Protein AF-A0A1G5UBC6-F1 (afdb_monomer_lite)

Structure (mmCIF, N/CA/C/O backbone):
data_AF-A0A1G5UBC6-F1
#
_entry.id   AF-A0A1G5UBC6-F1
#
loop_
_atom_site.group_PDB
_atom_site.id
_atom_site.type_symbol
_atom_site.label_atom_id
_atom_site.label_alt_id
_atom_site.label_comp_id
_atom_site.label_asym_id
_atom_site.label_entity_id
_atom_site.label_seq_id
_atom_site.pdbx_PDB_ins_code
_atom_site.Cartn_x
_atom_site.Cartn_y
_atom_site.Cartn_z
_atom_site.occupancy
_atom_site.B_iso_or_equiv
_atom_site.auth_seq_id
_atom_site.auth_comp_id
_atom_site.auth_asym_id
_atom_site.auth_atom_id
_atom_site.pdbx_PDB_model_num
ATOM 1 N N . MET A 1 1 ? 18.770 15.196 -2.635 1.00 38.31 1 MET A N 1
ATOM 2 C CA . MET A 1 1 ? 17.350 15.118 -2.219 1.00 38.31 1 MET A CA 1
ATOM 3 C C . MET A 1 1 ? 17.297 14.990 -0.696 1.00 38.31 1 MET A C 1
ATOM 5 O O . MET A 1 1 ? 17.746 13.986 -0.167 1.00 38.31 1 MET A O 1
ATOM 9 N N . SER A 1 2 ? 16.890 16.044 0.023 1.00 31.45 2 SER A N 1
ATOM 10 C CA . SER A 1 2 ? 16.930 16.104 1.499 1.00 31.45 2 SER A CA 1
ATOM 11 C C . SER A 1 2 ? 15.720 15.392 2.128 1.00 31.45 2 SER A C 1
ATOM 13 O O . SER A 1 2 ? 14.576 15.647 1.744 1.00 31.45 2 SER A O 1
ATOM 15 N N . ILE A 1 3 ? 15.969 14.503 3.096 1.00 48.75 3 ILE A N 1
ATOM 16 C CA . ILE A 1 3 ? 14.961 13.672 3.788 1.00 48.75 3 ILE A CA 1
ATOM 17 C C . ILE A 1 3 ? 14.696 14.095 5.245 1.00 48.75 3 ILE A C 1
ATOM 19 O O . ILE A 1 3 ? 14.276 13.282 6.065 1.00 48.75 3 ILE A O 1
ATOM 23 N N . ARG A 1 4 ? 14.930 15.355 5.622 1.00 41.69 4 ARG A N 1
ATOM 24 C CA . ARG A 1 4 ? 14.704 15.772 7.016 1.00 41.69 4 ARG A CA 1
ATOM 25 C C . ARG A 1 4 ? 13.200 15.800 7.356 1.00 41.69 4 ARG A C 1
ATOM 27 O O . ARG A 1 4 ? 12.474 16.649 6.853 1.00 41.69 4 ARG A O 1
ATOM 34 N N . GLY A 1 5 ? 12.761 14.859 8.204 1.00 53.03 5 GLY A N 1
ATOM 35 C CA . GLY A 1 5 ? 11.512 14.922 8.987 1.00 53.03 5 GLY A CA 1
ATOM 36 C C . GLY A 1 5 ? 10.217 14.372 8.365 1.00 53.03 5 GLY A C 1
ATOM 37 O O . GLY A 1 5 ? 9.154 14.899 8.669 1.00 53.03 5 GLY A O 1
ATOM 38 N N . ARG A 1 6 ? 10.245 13.373 7.472 1.00 56.00 6 ARG A N 1
ATOM 39 C CA . ARG A 1 6 ? 9.123 13.152 6.532 1.00 56.00 6 ARG A CA 1
ATOM 40 C C . ARG A 1 6 ? 8.327 11.863 6.794 1.00 56.00 6 ARG A C 1
ATOM 42 O O . ARG A 1 6 ? 8.859 10.767 6.671 1.00 56.00 6 ARG A O 1
ATOM 49 N N . THR A 1 7 ? 7.018 11.986 7.028 1.00 58.06 7 THR A N 1
ATOM 50 C CA . THR A 1 7 ? 6.002 10.908 6.958 1.00 58.06 7 THR A CA 1
ATOM 51 C C . THR A 1 7 ? 5.739 10.412 5.525 1.00 58.06 7 THR A C 1
ATOM 53 O O . THR A 1 7 ? 4.714 9.791 5.258 1.00 58.06 7 THR A O 1
ATOM 56 N N . CYS A 1 8 ? 6.630 10.684 4.566 1.00 66.25 8 CYS A N 1
ATOM 57 C CA . CYS A 1 8 ? 6.412 10.305 3.172 1.00 66.25 8 CYS A CA 1
ATOM 58 C C . CYS A 1 8 ? 6.340 8.777 3.014 1.00 66.25 8 CYS A C 1
ATOM 60 O O . CYS A 1 8 ? 7.041 8.045 3.714 1.00 66.25 8 CYS A O 1
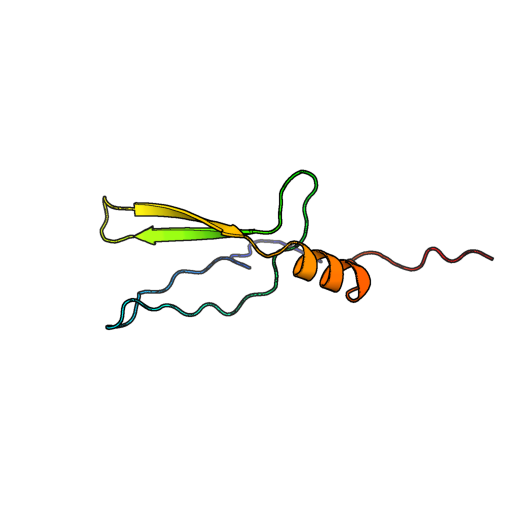ATOM 62 N N . LEU A 1 9 ? 5.492 8.309 2.087 1.00 83.75 9 LEU A N 1
ATOM 63 C CA . LEU A 1 9 ? 5.208 6.883 1.842 1.00 83.75 9 LEU A CA 1
ATOM 64 C C . LEU A 1 9 ? 4.630 6.142 3.064 1.00 83.75 9 LEU A C 1
ATOM 66 O O . LEU A 1 9 ? 4.737 4.922 3.180 1.00 83.75 9 LEU A O 1
ATOM 70 N N . ARG A 1 10 ? 4.018 6.883 3.995 1.00 88.00 10 ARG A N 1
ATOM 71 C CA . ARG A 1 10 ? 3.281 6.356 5.147 1.00 88.00 10 ARG A CA 1
ATOM 72 C C . ARG A 1 10 ? 1.922 7.045 5.206 1.00 88.00 10 ARG A C 1
ATOM 74 O O . ARG A 1 10 ? 1.838 8.261 5.068 1.00 88.00 10 ARG A O 1
ATOM 81 N N . GLY A 1 11 ? 0.870 6.274 5.441 1.00 88.62 11 GLY A N 1
ATOM 82 C CA . GLY A 1 11 ? -0.491 6.784 5.574 1.00 88.62 11 GLY A CA 1
ATOM 83 C C . GLY A 1 11 ? -1.362 5.817 6.365 1.00 88.62 11 GLY A C 1
ATOM 84 O O . GLY A 1 11 ? -1.036 4.637 6.482 1.00 88.62 11 GLY A O 1
ATOM 85 N N . GLY A 1 12 ? -2.460 6.327 6.916 1.00 92.19 12 GLY A N 1
ATOM 86 C CA . GLY A 1 12 ? -3.500 5.544 7.576 1.00 92.19 12 GLY A CA 1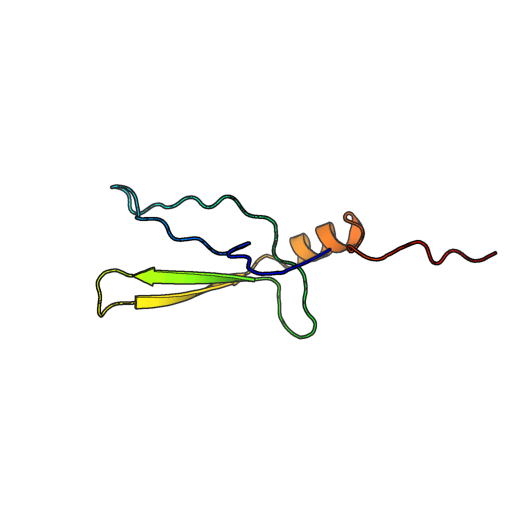
ATOM 87 C C . GLY A 1 12 ? -4.863 6.035 7.110 1.00 92.19 12 GLY A C 1
ATOM 88 O O . GLY A 1 12 ? -5.055 7.237 6.957 1.00 92.19 12 GLY A O 1
ATOM 89 N N . GLN A 1 13 ? -5.777 5.106 6.849 1.00 92.75 13 GLN A N 1
ATOM 90 C CA . GLN A 1 13 ? -7.135 5.381 6.385 1.00 92.75 13 GLN A CA 1
ATOM 91 C C . GLN A 1 13 ? -8.102 4.488 7.161 1.00 92.75 13 GLN A C 1
ATOM 93 O O . GLN A 1 13 ? -7.759 3.352 7.491 1.00 92.75 13 GLN A O 1
ATOM 98 N N . THR A 1 14 ? -9.305 4.992 7.432 1.00 95.00 14 THR A N 1
ATOM 99 C CA . THR A 1 14 ? -10.412 4.164 7.935 1.00 95.00 14 THR A CA 1
ATOM 100 C C . THR A 1 14 ? -11.154 3.583 6.740 1.00 95.00 14 THR A C 1
ATOM 102 O O . THR A 1 14 ? -11.346 4.279 5.743 1.00 95.00 14 THR A O 1
ATOM 105 N N . THR A 1 15 ? -11.537 2.312 6.815 1.00 94.94 15 THR A N 1
ATOM 106 C CA . THR A 1 15 ? -12.313 1.665 5.756 1.00 94.94 15 THR A CA 1
ATOM 107 C C . THR A 1 15 ? -13.685 2.308 5.607 1.00 94.94 15 THR A C 1
ATOM 109 O O . THR A 1 15 ? -14.304 2.694 6.599 1.00 94.94 15 THR A O 1
ATOM 112 N N . ASP A 1 16 ? -14.187 2.369 4.379 1.00 94.81 16 ASP A N 1
ATOM 113 C CA . ASP A 1 16 ? -15.583 2.723 4.131 1.00 94.81 16 ASP A CA 1
ATOM 114 C C . ASP A 1 16 ? -16.557 1.621 4.602 1.00 94.81 16 ASP A C 1
ATOM 116 O O . ASP A 1 16 ? -16.153 0.565 5.097 1.00 94.81 16 ASP A O 1
ATOM 120 N N . MET A 1 17 ? -17.863 1.848 4.421 1.00 96.25 17 MET A N 1
ATOM 121 C CA . MET A 1 17 ? -18.918 0.888 4.791 1.00 96.25 17 MET A CA 1
ATOM 122 C C . MET A 1 17 ? -18.812 -0.462 4.060 1.00 96.25 17 MET A C 1
ATOM 124 O O . MET A 1 17 ? -19.441 -1.431 4.473 1.00 96.25 17 MET A O 1
ATOM 128 N N . THR A 1 18 ? -18.033 -0.536 2.978 1.00 96.69 18 THR A N 1
ATOM 129 C CA . THR A 1 18 ? -17.776 -1.761 2.207 1.00 96.69 18 THR A CA 1
ATOM 130 C C . THR A 1 18 ? -16.428 -2.407 2.542 1.00 96.69 18 THR A C 1
ATOM 132 O O . THR A 1 18 ? -16.044 -3.385 1.905 1.00 96.69 18 THR A O 1
ATOM 135 N N . GLY A 1 19 ? -15.698 -1.884 3.535 1.00 93.50 19 GLY A N 1
ATOM 136 C CA . GLY A 1 19 ? -14.401 -2.413 3.958 1.00 93.50 19 GLY A CA 1
ATOM 137 C C . GLY A 1 19 ? -13.226 -1.977 3.079 1.00 93.50 19 GLY A C 1
ATOM 138 O O . GLY A 1 19 ? -12.163 -2.593 3.141 1.00 93.50 19 GLY A O 1
ATOM 139 N N . ARG A 1 20 ? -13.384 -0.943 2.239 1.00 95.31 20 ARG A N 1
ATOM 140 C CA . ARG A 1 20 ? -12.351 -0.517 1.281 1.00 95.31 20 ARG A CA 1
ATOM 141 C C . ARG A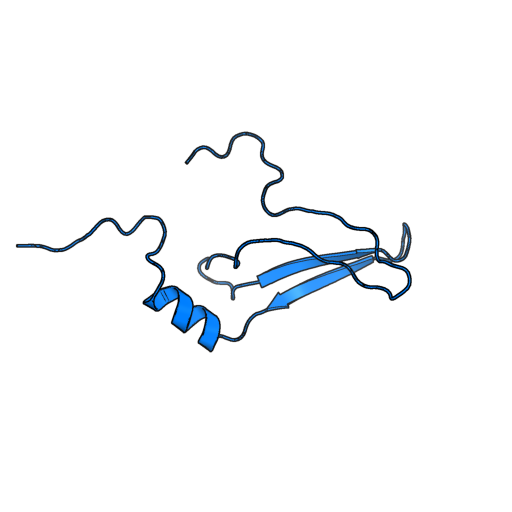 1 20 ? -11.583 0.709 1.756 1.00 95.31 20 ARG A C 1
ATOM 143 O O . ARG A 1 20 ? -12.119 1.587 2.425 1.00 95.31 20 ARG A O 1
ATOM 150 N N . VAL A 1 21 ? -10.315 0.775 1.354 1.00 94.81 21 VAL A N 1
ATOM 151 C CA . VAL A 1 21 ? -9.438 1.945 1.494 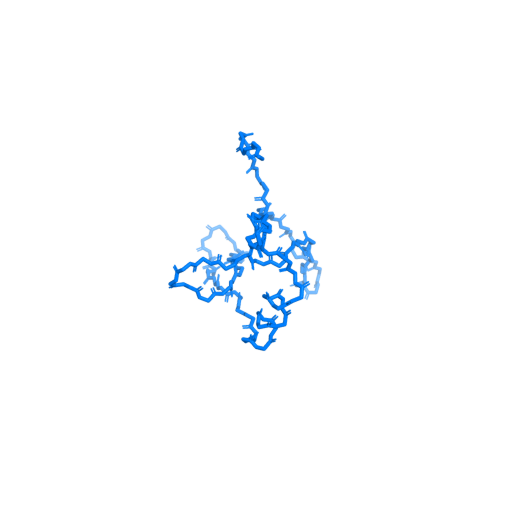1.00 94.81 21 VAL A CA 1
ATOM 152 C C . VAL A 1 21 ? -8.720 2.200 0.177 1.00 94.81 21 VAL A C 1
ATOM 154 O O . VAL A 1 21 ? -8.404 1.265 -0.560 1.00 94.81 21 VAL A O 1
ATOM 157 N N . ARG A 1 22 ? -8.431 3.470 -0.109 1.00 93.81 22 ARG A N 1
ATOM 158 C CA . ARG A 1 22 ? -7.608 3.883 -1.246 1.00 93.81 22 ARG A CA 1
ATOM 159 C C . ARG A 1 22 ? -6.416 4.684 -0.743 1.00 93.81 22 ARG A C 1
ATOM 161 O O . ARG A 1 22 ? -6.577 5.643 0.011 1.00 93.81 22 ARG A O 1
ATOM 168 N N . PHE A 1 23 ? -5.238 4.290 -1.208 1.00 93.00 23 PHE A N 1
ATOM 169 C CA . PHE A 1 23 ? -3.997 5.030 -1.039 1.00 93.00 23 PHE A CA 1
ATOM 170 C C . PHE A 1 23 ? -3.483 5.435 -2.413 1.00 93.00 23 PHE A C 1
ATOM 172 O O . PHE A 1 23 ? -3.494 4.632 -3.344 1.00 93.00 23 PHE A O 1
ATOM 179 N N . GLU A 1 24 ? -3.032 6.675 -2.527 1.00 92.06 24 GLU A N 1
ATOM 180 C CA . GLU A 1 24 ? -2.281 7.151 -3.679 1.00 92.06 24 GLU A CA 1
ATOM 181 C C . GLU A 1 24 ? -0.807 7.204 -3.280 1.00 92.06 24 GLU A C 1
ATOM 183 O O . GLU A 1 24 ? -0.434 7.849 -2.300 1.00 92.06 24 GLU A O 1
ATOM 188 N N . THR A 1 25 ? 0.019 6.432 -3.978 1.00 90.06 25 THR A N 1
ATOM 189 C CA . THR A 1 25 ? 1.445 6.271 -3.687 1.00 90.06 25 THR A CA 1
ATOM 190 C C . THR A 1 25 ? 2.196 5.981 -4.982 1.00 90.06 25 THR A C 1
ATOM 192 O O . THR A 1 25 ? 1.591 5.690 -6.011 1.00 90.06 25 THR A O 1
ATOM 195 N N . ILE A 1 26 ? 3.520 6.044 -4.923 1.00 87.50 26 ILE A N 1
ATOM 196 C CA . ILE A 1 26 ? 4.406 5.601 -6.000 1.00 87.50 26 ILE A CA 1
ATOM 197 C C . ILE A 1 26 ? 4.697 4.099 -5.886 1.00 87.50 26 ILE A C 1
ATOM 199 O O . ILE A 1 26 ? 4.541 3.515 -4.808 1.00 87.50 26 ILE A O 1
ATOM 203 N N . TYR A 1 27 ? 5.158 3.499 -6.986 1.00 86.69 27 TYR A N 1
ATOM 204 C CA . TYR A 1 27 ? 5.674 2.130 -6.987 1.00 86.69 27 TYR A CA 1
ATOM 205 C C . TYR A 1 27 ? 6.869 2.005 -6.020 1.00 86.69 27 TYR A C 1
ATOM 207 O O . TYR A 1 27 ? 7.717 2.906 -5.995 1.00 86.69 27 TYR A O 1
ATOM 215 N N . PRO A 1 28 ? 6.940 0.945 -5.191 1.00 85.44 28 PRO A N 1
ATOM 216 C CA . PRO A 1 28 ? 8.065 0.743 -4.284 1.00 85.44 28 PRO A CA 1
ATOM 217 C C . PRO A 1 28 ? 9.371 0.553 -5.061 1.00 85.44 28 PRO A C 1
ATOM 219 O O . PRO A 1 28 ? 9.426 -0.199 -6.026 1.00 85.44 28 PRO A O 1
ATOM 222 N N . GLY A 1 29 ? 10.431 1.231 -4.625 1.00 76.06 29 GLY A N 1
ATOM 223 C CA . GLY A 1 29 ? 11.755 1.051 -5.213 1.00 76.06 29 GLY A CA 1
ATOM 224 C C . GLY A 1 29 ? 12.382 -0.288 -4.823 1.00 76.06 29 GLY A C 1
ATOM 225 O O . GLY A 1 29 ? 12.131 -0.804 -3.729 1.00 76.06 29 GLY A O 1
ATOM 226 N N . TRP A 1 30 ? 13.241 -0.805 -5.699 1.00 72.38 30 TRP A N 1
ATOM 227 C CA . TRP A 1 30 ? 14.050 -1.985 -5.422 1.00 72.38 30 TRP A CA 1
ATOM 228 C C . TRP A 1 30 ? 15.111 -1.702 -4.351 1.00 72.38 30 TRP A C 1
ATOM 230 O O . TRP A 1 30 ? 15.757 -0.651 -4.332 1.00 72.38 30 TRP A O 1
ATOM 240 N N . TYR A 1 31 ? 15.306 -2.667 -3.456 1.00 70.00 31 TYR A N 1
ATOM 241 C CA . TYR A 1 31 ? 16.403 -2.681 -2.497 1.00 70.00 31 TYR A CA 1
ATOM 242 C C . TYR A 1 31 ? 17.008 -4.079 -2.476 1.00 70.00 31 TYR A C 1
ATOM 244 O O . TYR A 1 31 ? 16.293 -5.073 -2.327 1.00 70.00 31 TYR A O 1
ATOM 252 N N . VAL A 1 32 ? 18.334 -4.145 -2.607 1.00 67.62 32 VAL A N 1
ATOM 253 C CA . VAL A 1 32 ? 19.085 -5.400 -2.705 1.00 67.62 32 VAL A CA 1
ATOM 254 C C . VAL A 1 32 ? 18.656 -6.382 -1.609 1.00 67.62 32 VAL A C 1
ATOM 256 O O . VAL A 1 32 ? 18.644 -6.062 -0.420 1.00 67.62 32 VAL A O 1
ATOM 259 N N . GLY A 1 33 ? 18.310 -7.600 -2.026 1.00 69.12 33 GLY A N 1
ATOM 260 C CA . GLY A 1 33 ? 17.953 -8.697 -1.126 1.00 69.12 33 GLY A CA 1
ATOM 261 C C . GLY A 1 33 ? 16.479 -8.767 -0.714 1.00 69.12 33 GLY A C 1
ATOM 262 O O . GLY A 1 33 ? 16.144 -9.609 0.119 1.00 69.12 33 GLY A O 1
ATOM 263 N N . ARG A 1 34 ? 15.583 -7.932 -1.267 1.00 73.12 34 ARG A N 1
ATOM 264 C CA . ARG A 1 34 ? 14.125 -8.065 -1.078 1.00 73.12 34 ARG A CA 1
ATOM 265 C C . ARG A 1 34 ? 13.359 -7.791 -2.372 1.00 73.12 34 ARG A C 1
ATOM 267 O O . ARG A 1 34 ? 13.680 -6.850 -3.083 1.00 73.12 34 ARG A O 1
ATOM 274 N N . ALA A 1 35 ? 12.314 -8.580 -2.621 1.00 81.81 35 ALA A N 1
ATOM 275 C CA . ALA A 1 35 ? 11.327 -8.268 -3.656 1.00 81.81 35 ALA A CA 1
ATOM 276 C C . ALA A 1 35 ? 10.614 -6.945 -3.332 1.00 81.81 35 ALA A C 1
ATOM 278 O O . ALA A 1 35 ? 10.429 -6.626 -2.149 1.00 81.81 35 ALA A O 1
ATOM 279 N N . GLU A 1 36 ? 10.197 -6.189 -4.347 1.00 86.31 36 GLU A N 1
ATOM 280 C CA . GLU A 1 36 ? 9.451 -4.947 -4.155 1.00 86.31 36 GLU A CA 1
ATOM 281 C C . GLU A 1 36 ? 8.128 -5.220 -3.430 1.00 86.31 36 GLU A C 1
ATOM 283 O O . GLU A 1 36 ? 7.369 -6.124 -3.789 1.00 86.31 36 GLU A O 1
ATOM 288 N N . HIS A 1 37 ? 7.843 -4.449 -2.378 1.00 91.06 37 HIS A N 1
ATOM 289 C CA . HIS A 1 37 ? 6.625 -4.642 -1.598 1.00 91.06 37 HIS A CA 1
ATOM 290 C C . HIS A 1 37 ? 6.141 -3.378 -0.890 1.00 91.06 37 HIS A C 1
ATOM 292 O O . HIS A 1 37 ? 6.909 -2.463 -0.594 1.00 91.06 37 HIS A O 1
ATOM 298 N N . ILE A 1 38 ? 4.849 -3.371 -0.554 1.00 91.25 38 ILE A N 1
ATOM 299 C CA . ILE A 1 38 ? 4.218 -2.383 0.328 1.00 91.25 38 ILE A CA 1
ATOM 300 C C . ILE A 1 38 ? 3.875 -3.058 1.658 1.00 91.25 38 ILE A C 1
ATOM 302 O O . ILE A 1 38 ? 3.221 -4.100 1.690 1.00 91.25 38 ILE A O 1
ATOM 306 N N . HIS A 1 39 ? 4.289 -2.456 2.773 1.00 93.88 39 HIS A N 1
ATOM 307 C CA . HIS A 1 39 ? 3.889 -2.905 4.106 1.00 93.88 39 HIS A CA 1
ATOM 308 C C . HIS A 1 39 ? 2.461 -2.471 4.427 1.00 93.88 39 HIS A C 1
ATOM 310 O O . HIS A 1 39 ? 2.125 -1.295 4.294 1.00 93.88 39 HIS A O 1
ATOM 316 N N . VAL A 1 40 ? 1.651 -3.397 4.941 1.00 93.81 40 VAL A N 1
ATOM 317 C CA . VAL A 1 40 ? 0.278 -3.113 5.366 1.00 93.81 40 VAL A CA 1
ATOM 318 C C . VAL A 1 40 ? 0.031 -3.571 6.796 1.00 93.81 40 VAL A C 1
ATOM 320 O O . VAL A 1 40 ? 0.545 -4.598 7.246 1.00 93.81 40 VAL A O 1
ATOM 323 N N . LYS A 1 41 ? -0.772 -2.788 7.517 1.00 94.88 41 LYS A N 1
ATOM 324 C CA . LYS A 1 41 ? -1.324 -3.150 8.822 1.00 94.88 41 LYS A CA 1
ATOM 325 C C . LYS A 1 41 ? -2.818 -2.866 8.817 1.00 94.88 41 LYS A C 1
ATOM 327 O O . LYS A 1 41 ? -3.213 -1.738 8.532 1.00 94.88 41 LYS A O 1
ATOM 332 N N . ALA A 1 42 ? -3.622 -3.873 9.136 1.00 94.12 42 ALA A N 1
ATOM 333 C CA . ALA A 1 42 ? -5.066 -3.738 9.288 1.00 94.12 42 ALA A CA 1
ATOM 334 C C . ALA A 1 42 ? -5.427 -3.896 10.764 1.00 94.12 42 ALA A C 1
ATOM 336 O O . ALA A 1 42 ? -5.035 -4.879 11.389 1.00 94.12 42 ALA A O 1
ATOM 337 N N . PHE A 1 43 ? -6.157 -2.927 11.309 1.00 94.06 43 PHE A N 1
ATOM 338 C CA . PHE A 1 43 ? -6.631 -2.926 12.689 1.00 94.06 43 PHE A CA 1
ATOM 339 C C . PHE A 1 43 ? -8.144 -3.127 12.669 1.00 94.06 43 PHE A C 1
ATOM 341 O O . PHE A 1 43 ? -8.850 -2.306 12.088 1.00 94.06 43 PHE A O 1
ATOM 348 N N . LEU A 1 44 ? -8.637 -4.206 13.279 1.00 91.88 44 LEU A N 1
ATOM 349 C CA . LEU A 1 44 ? -10.078 -4.392 13.504 1.00 91.88 44 LEU A CA 1
ATOM 350 C C . LEU A 1 44 ? -10.506 -3.694 14.799 1.00 91.88 44 LEU A C 1
ATOM 352 O O . LEU A 1 44 ? -11.590 -3.128 14.886 1.00 91.88 44 LEU A O 1
ATOM 356 N N . ASP A 1 45 ? -9.621 -3.708 15.793 1.00 90.06 45 ASP A N 1
ATOM 357 C CA . ASP A 1 45 ? -9.777 -3.023 17.068 1.00 90.06 45 ASP A CA 1
ATOM 358 C C . ASP A 1 45 ? -8.385 -2.741 17.678 1.00 90.06 45 ASP A C 1
ATOM 360 O O . ASP A 1 45 ? -7.354 -2.885 17.016 1.00 90.06 45 ASP A O 1
ATOM 364 N N . ARG A 1 46 ? -8.324 -2.308 18.945 1.00 85.94 46 ARG A N 1
ATOM 365 C CA . ARG A 1 46 ? -7.053 -1.955 19.612 1.00 85.94 46 ARG A CA 1
ATOM 366 C C . ARG A 1 46 ? -6.131 -3.148 19.895 1.00 85.94 46 ARG A C 1
ATOM 368 O O . ARG A 1 46 ? -4.962 -2.939 20.205 1.00 85.94 46 ARG A O 1
ATOM 375 N N . ARG A 1 47 ? -6.660 -4.366 19.877 1.00 90.62 47 ARG A N 1
ATOM 376 C CA . ARG A 1 47 ? -5.973 -5.619 20.215 1.00 90.62 47 ARG A CA 1
ATOM 377 C C . ARG A 1 47 ? -5.820 -6.527 18.995 1.00 90.62 47 ARG A C 1
ATOM 379 O O . ARG A 1 47 ? -4.857 -7.285 18.937 1.00 90.62 47 ARG A O 1
ATOM 386 N N . THR A 1 48 ? -6.716 -6.416 18.020 1.00 90.75 48 THR A N 1
ATOM 387 C CA . THR A 1 48 ? -6.730 -7.248 16.816 1.00 90.75 48 THR A CA 1
ATOM 388 C C . THR A 1 48 ? -6.095 -6.513 15.639 1.00 90.75 48 THR A C 1
ATOM 390 O O . THR A 1 48 ? -6.682 -5.587 15.070 1.00 90.75 48 THR A O 1
ATOM 393 N N . MET A 1 49 ? -4.893 -6.950 15.255 1.00 94.50 49 MET A N 1
ATOM 394 C CA . MET A 1 49 ? -4.128 -6.388 14.144 1.00 94.50 49 MET A CA 1
ATOM 395 C C . MET A 1 49 ? -3.528 -7.493 13.273 1.00 94.50 49 MET A C 1
ATOM 397 O O . MET A 1 49 ? -2.934 -8.441 13.782 1.00 94.50 49 MET A O 1
ATOM 401 N N . LEU A 1 50 ? -3.606 -7.318 11.956 1.00 95.19 50 LEU A N 1
ATOM 402 C CA . LEU A 1 50 ? -2.886 -8.124 10.975 1.00 95.19 50 LEU A CA 1
ATOM 403 C C . LEU A 1 50 ? -1.741 -7.304 10.374 1.00 95.19 50 LEU A C 1
ATOM 405 O O . LEU A 1 50 ? -1.947 -6.159 9.974 1.00 95.19 50 LEU A O 1
ATOM 409 N N . THR A 1 51 ? -0.549 -7.897 10.276 1.00 96.00 51 THR A N 1
ATOM 410 C CA . THR A 1 51 ? 0.576 -7.335 9.507 1.00 96.00 51 THR A CA 1
ATOM 411 C C . THR A 1 51 ? 0.774 -8.154 8.244 1.00 96.00 51 THR A C 1
ATOM 413 O O . THR A 1 51 ? 0.822 -9.379 8.319 1.00 96.00 51 THR A O 1
ATOM 416 N N . GLY A 1 52 ? 0.933 -7.485 7.106 1.00 94.50 52 GLY A N 1
ATOM 417 C CA . GLY A 1 52 ? 1.178 -8.139 5.827 1.00 94.50 52 GLY A CA 1
ATOM 418 C C . GLY A 1 52 ? 2.099 -7.341 4.911 1.00 94.50 52 GLY A C 1
ATOM 419 O O . GLY A 1 52 ? 2.510 -6.215 5.214 1.00 94.50 52 GLY A O 1
ATOM 420 N N . GLN A 1 53 ? 2.411 -7.951 3.771 1.00 94.88 53 GLN A N 1
ATOM 421 C CA . GLN A 1 53 ? 3.189 -7.363 2.686 1.00 94.88 53 GLN A CA 1
ATOM 422 C C . GLN A 1 53 ? 2.462 -7.630 1.366 1.00 94.88 53 GLN A C 1
ATOM 424 O O . GLN A 1 53 ? 2.038 -8.755 1.110 1.00 94.88 53 GLN A O 1
ATOM 429 N N . ILE A 1 54 ? 2.299 -6.590 0.552 1.00 92.19 54 ILE A N 1
ATOM 430 C CA . ILE A 1 54 ? 1.779 -6.697 -0.814 1.00 92.19 54 ILE A CA 1
ATOM 431 C C . ILE A 1 54 ? 2.979 -6.776 -1.748 1.00 92.19 54 ILE A C 1
ATOM 433 O O . ILE A 1 54 ? 3.798 -5.860 -1.738 1.00 92.19 54 ILE A O 1
ATOM 437 N N . TYR A 1 55 ? 3.055 -7.844 -2.535 1.00 91.00 55 TYR A N 1
ATOM 438 C CA . TYR A 1 55 ? 4.084 -8.058 -3.551 1.00 91.00 55 TYR A CA 1
ATOM 439 C C . TYR A 1 55 ? 3.530 -7.798 -4.948 1.00 91.00 55 TYR A C 1
ATOM 441 O O . TYR A 1 55 ? 2.319 -7.868 -5.170 1.00 91.00 55 TYR A O 1
ATOM 449 N N . PHE A 1 56 ? 4.433 -7.536 -5.885 1.00 87.88 56 PHE A N 1
ATOM 450 C CA . PHE A 1 56 ? 4.110 -7.283 -7.283 1.00 87.88 56 PHE A CA 1
ATOM 451 C C . PHE A 1 56 ? 4.703 -8.380 -8.177 1.00 87.88 56 PHE A C 1
ATOM 453 O O . PHE A 1 56 ? 5.696 -9.002 -7.796 1.00 87.88 56 PHE A O 1
ATOM 460 N N . PRO A 1 57 ? 4.102 -8.658 -9.348 1.00 85.19 57 PRO A N 1
ATOM 461 C CA . PRO A 1 57 ? 4.675 -9.599 -10.304 1.00 85.19 57 PRO A CA 1
ATOM 462 C C . PRO A 1 57 ? 6.045 -9.124 -10.799 1.00 85.19 57 PRO A C 1
ATOM 464 O O . PRO A 1 57 ? 6.181 -7.965 -11.186 1.00 85.19 57 PRO A O 1
ATOM 467 N N . ASN A 1 58 ? 7.023 -10.029 -10.885 1.00 77.06 58 ASN A N 1
ATOM 468 C CA . ASN A 1 58 ? 8.377 -9.696 -11.354 1.00 77.06 58 ASN A CA 1
ATOM 469 C C . ASN A 1 58 ? 8.392 -9.030 -12.737 1.00 77.06 58 ASN A C 1
ATOM 471 O O . ASN A 1 58 ? 9.176 -8.118 -12.962 1.00 77.06 58 ASN A O 1
ATOM 475 N N . THR A 1 59 ? 7.484 -9.418 -13.636 1.00 78.38 59 THR A N 1
ATOM 476 C CA . THR A 1 59 ? 7.375 -8.830 -14.982 1.00 78.38 59 THR A CA 1
ATOM 477 C C . THR A 1 59 ? 7.098 -7.324 -14.954 1.00 78.38 59 THR A C 1
ATOM 479 O O . THR A 1 59 ? 7.457 -6.610 -15.886 1.00 78.38 59 THR A O 1
ATOM 482 N N . LEU A 1 60 ? 6.439 -6.825 -13.901 1.00 78.75 60 LEU A N 1
ATOM 483 C CA . LEU A 1 60 ? 6.208 -5.395 -13.713 1.00 78.75 60 LEU A CA 1
ATOM 484 C C . LEU A 1 60 ? 7.481 -4.689 -13.236 1.00 78.75 60 LEU A C 1
ATOM 486 O O . LEU A 1 60 ? 7.786 -3.607 -13.733 1.00 78.75 60 LEU A O 1
ATOM 490 N N . SER A 1 61 ? 8.229 -5.304 -12.317 1.00 75.88 61 SER A N 1
ATOM 491 C CA . SER A 1 61 ? 9.528 -4.78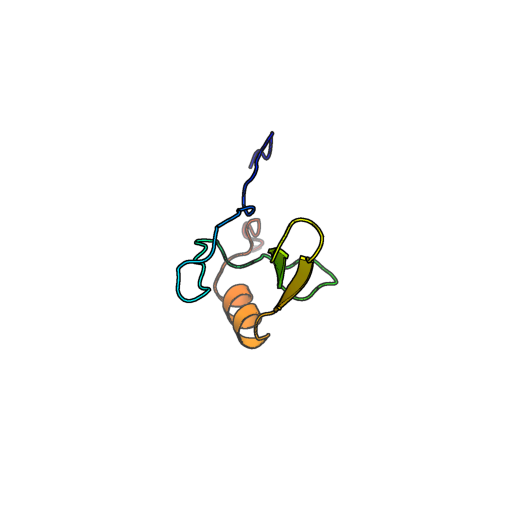3 -11.878 1.00 75.88 61 SER A CA 1
ATOM 492 C C . SER A 1 61 ? 10.513 -4.720 -13.052 1.00 75.88 61 SER A C 1
ATOM 494 O O . SER A 1 61 ? 11.078 -3.664 -13.308 1.00 75.88 61 SER A O 1
ATOM 496 N N . GLU A 1 62 ? 10.605 -5.779 -13.862 1.00 74.44 62 GLU A N 1
ATOM 497 C CA . GLU A 1 62 ? 11.451 -5.827 -15.068 1.00 74.44 62 GLU A CA 1
ATOM 498 C C . GLU A 1 62 ? 11.107 -4.721 -16.086 1.00 74.44 62 GLU A C 1
ATOM 500 O O . GLU A 1 62 ? 11.991 -4.089 -16.672 1.00 74.44 62 GLU A O 1
ATOM 505 N N . PHE A 1 63 ? 9.815 -4.451 -16.294 1.00 77.62 63 PHE A N 1
ATOM 506 C CA . PHE A 1 63 ? 9.368 -3.360 -17.162 1.00 77.62 63 PHE A CA 1
ATOM 507 C C .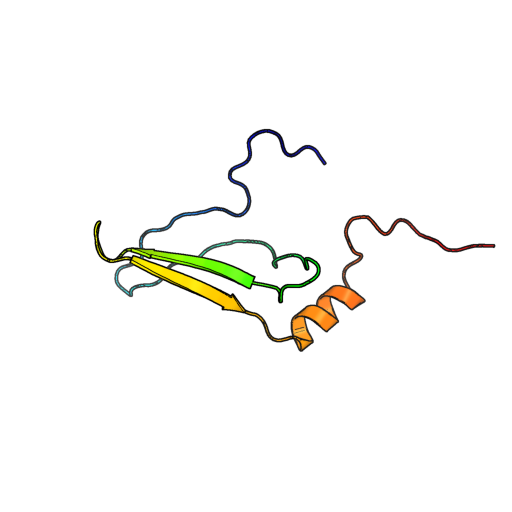 PHE A 1 63 ? 9.783 -1.986 -16.619 1.00 77.62 63 PHE A C 1
ATOM 509 O O . PHE A 1 63 ? 10.238 -1.125 -17.372 1.00 77.62 63 PHE A O 1
ATOM 516 N N . LEU A 1 64 ? 9.638 -1.766 -15.312 1.00 73.25 64 LEU A N 1
ATOM 517 C CA . LEU A 1 64 ? 9.990 -0.490 -14.694 1.00 73.25 64 LEU A CA 1
ATOM 518 C C . LEU A 1 64 ? 11.505 -0.270 -14.672 1.00 73.25 64 LEU A C 1
ATOM 520 O O . LEU A 1 64 ? 11.943 0.834 -14.980 1.00 73.25 64 LEU A O 1
ATOM 524 N N . ASP A 1 65 ? 12.295 -1.310 -14.417 1.00 69.25 65 ASP A N 1
ATOM 525 C CA . ASP A 1 65 ? 13.760 -1.234 -14.414 1.00 69.25 65 ASP A CA 1
ATOM 526 C C . ASP A 1 65 ? 14.339 -0.911 -15.798 1.00 69.25 65 ASP A C 1
ATOM 528 O O . ASP A 1 65 ? 15.367 -0.243 -15.914 1.00 69.25 65 ASP A O 1
ATOM 532 N N . THR A 1 66 ? 13.679 -1.371 -16.865 1.00 67.06 66 THR A N 1
ATOM 533 C CA . THR A 1 66 ? 14.130 -1.136 -18.245 1.00 67.06 66 THR A CA 1
ATOM 534 C C . THR A 1 66 ? 13.698 0.217 -18.802 1.00 67.06 66 THR A C 1
ATOM 536 O O . THR A 1 66 ? 14.403 0.780 -19.639 1.00 67.06 66 THR A O 1
ATOM 539 N N . GLN A 1 67 ? 12.556 0.752 -18.362 1.00 63.06 67 GLN A N 1
ATOM 540 C CA . GLN A 1 67 ? 11.967 1.964 -18.946 1.00 63.06 67 GLN A CA 1
ATOM 541 C C . GLN A 1 67 ? 12.077 3.210 -18.069 1.00 63.06 67 GLN A C 1
ATOM 543 O O . GLN A 1 67 ? 11.958 4.326 -18.578 1.00 63.06 67 GLN A O 1
ATOM 548 N N . VAL A 1 68 ? 12.311 3.053 -16.766 1.00 63.75 68 VAL A N 1
ATOM 549 C CA . VAL A 1 68 ? 12.449 4.167 -15.828 1.00 63.75 68 VAL A CA 1
ATOM 550 C C . VAL A 1 68 ? 13.911 4.249 -15.399 1.00 63.75 68 VAL A C 1
ATOM 552 O O . VAL A 1 68 ? 14.395 3.352 -14.712 1.00 63.75 68 VAL A O 1
ATOM 555 N N . PRO A 1 69 ? 14.643 5.319 -15.762 1.00 57.91 69 PRO A N 1
ATOM 556 C CA . PRO A 1 69 ? 16.006 5.496 -15.292 1.00 57.91 69 PRO A CA 1
ATOM 557 C C . PRO A 1 69 ? 16.026 5.446 -13.765 1.00 57.91 69 PRO A C 1
ATOM 559 O O . PRO A 1 69 ? 15.299 6.200 -13.107 1.00 57.91 69 PRO A O 1
ATOM 562 N N . ALA A 1 70 ? 16.868 4.583 -13.193 1.00 56.19 70 ALA A N 1
ATOM 563 C CA . ALA A 1 70 ? 17.108 4.597 -11.759 1.00 56.19 70 ALA A CA 1
ATOM 564 C C . ALA A 1 70 ? 17.489 6.026 -11.346 1.00 56.19 70 ALA A C 1
ATOM 566 O O . ALA A 1 70 ? 18.349 6.656 -11.971 1.00 56.19 70 ALA A O 1
ATOM 567 N N . CYS A 1 71 ? 16.837 6.561 -10.311 1.00 42.78 71 CYS A N 1
ATOM 568 C CA . CYS A 1 71 ? 17.140 7.894 -9.800 1.00 42.78 71 CYS A CA 1
ATOM 569 C C . CYS A 1 71 ? 18.601 7.920 -9.311 1.00 42.78 71 CYS A C 1
ATOM 571 O O . CYS A 1 71 ? 18.897 7.463 -8.209 1.00 42.78 71 CYS A O 1
ATOM 573 N N . GLY A 1 72 ? 19.515 8.400 -10.166 1.00 47.41 72 GLY A N 1
ATOM 574 C CA . GLY A 1 72 ? 20.965 8.400 -9.939 1.00 47.41 72 GLY A CA 1
ATOM 575 C C . GLY A 1 72 ? 21.829 7.896 -11.103 1.00 47.41 72 GLY A C 1
ATOM 576 O O . GLY A 1 72 ? 23.039 8.100 -11.061 1.00 47.41 72 GLY A O 1
ATOM 577 N N . ALA A 1 73 ? 21.259 7.300 -12.156 1.00 43.47 73 ALA A N 1
ATOM 578 C CA . ALA A 1 73 ? 22.018 6.902 -13.343 1.00 43.47 73 ALA A CA 1
ATOM 579 C C . ALA A 1 73 ? 22.278 8.110 -14.266 1.00 43.47 73 ALA A C 1
ATOM 581 O O . ALA A 1 73 ? 21.696 8.243 -15.340 1.00 43.47 73 ALA A O 1
ATOM 582 N N . ALA A 1 74 ? 23.145 9.027 -13.828 1.00 38.12 74 ALA A N 1
ATOM 583 C CA . ALA A 1 74 ? 23.780 9.966 -14.741 1.00 38.12 74 ALA A CA 1
ATOM 584 C C . ALA A 1 74 ? 24.761 9.183 -15.628 1.00 38.12 74 ALA A C 1
ATOM 586 O O . ALA A 1 74 ? 25.686 8.547 -15.129 1.00 38.12 74 ALA A O 1
ATOM 587 N N . ALA A 1 75 ? 24.480 9.213 -16.930 1.00 46.12 75 ALA A N 1
ATOM 588 C CA . ALA A 1 75 ? 25.251 8.717 -18.064 1.00 46.12 75 ALA A CA 1
ATOM 589 C C . ALA A 1 75 ? 26.728 8.370 -17.783 1.00 46.12 75 ALA A C 1
ATOM 591 O O . ALA A 1 75 ? 27.590 9.245 -17.732 1.00 46.12 75 ALA A O 1
ATOM 592 N N . ALA A 1 76 ? 27.030 7.074 -17.722 1.00 41.78 76 ALA A N 1
ATOM 593 C CA . ALA A 1 76 ? 28.347 6.569 -18.083 1.00 41.78 76 ALA A CA 1
ATOM 594 C C . ALA A 1 76 ? 28.299 6.158 -19.562 1.00 41.78 76 ALA A C 1
ATOM 596 O O . ALA A 1 76 ? 28.038 5.005 -19.893 1.00 41.78 76 ALA A O 1
ATOM 597 N N . SER A 1 77 ? 28.512 7.121 -20.456 1.00 38.09 77 SER A N 1
ATOM 598 C CA . SER A 1 77 ? 28.879 6.850 -21.846 1.00 38.09 77 SER A CA 1
ATOM 599 C C . SER A 1 77 ? 30.245 7.472 -22.088 1.00 38.09 77 SER A C 1
ATOM 601 O O . SER A 1 77 ? 30.373 8.694 -22.133 1.00 38.09 77 SER A O 1
ATOM 603 N N . GLY A 1 78 ? 31.261 6.620 -22.191 1.00 35.78 78 GLY A N 1
ATOM 604 C CA . GLY A 1 78 ? 32.554 7.019 -22.716 1.00 35.78 78 GLY A CA 1
ATOM 605 C C . GLY A 1 78 ? 32.474 7.297 -24.217 1.00 35.78 78 GLY A C 1
ATOM 606 O O . GLY A 1 78 ? 31.820 6.560 -24.954 1.00 35.78 78 GLY A O 1
ATOM 607 N N . SER A 1 79 ? 33.179 8.343 -24.642 1.00 32.81 79 SER A N 1
ATOM 608 C CA . SER A 1 79 ? 34.278 8.242 -25.609 1.00 32.81 79 SER A CA 1
ATOM 609 C C . SER A 1 79 ? 35.352 9.238 -25.197 1.00 32.81 79 SER A C 1
ATOM 611 O O . SER A 1 79 ? 34.954 10.407 -24.980 1.00 32.81 79 SER A O 1
#

pLDDT: mean 76.43, std 19.62, range [31.45, 96.69]

Sequence (79 aa):
MSIRGRTCLRGGQTTDMTGRVRFETIYPGWYVGRAEHIHVKAFLDRRTMLTGQIYFPNTLSEFLDTQVPACGAAAASGS

Secondary structure (DSSP, 8-state):
---TT--TT-------TTS------PPPPPBTTB--EEEEEEESSSS-EEEEEEE--HHHHHHHHHHS--TT-------

Radius of gyration: 17.29 Å; chains: 1; bounding box: 53×26×46 Å

Foldseek 3Di:
DDDPPDCALHDDDDADPVRDDDDDHDFADDDPPDAGWRWDWDDPDPPDIDTDIDGDDVVVVVVCPVPPPDPPPDDPDDD